Protein AF-A0A2D7GVX4-F1 (afdb_monomer_lite)

Sequence (68 aa):
MKRVFNIGSVKNIADPAPQSPLKIAVEFLTASFPQLRHTRLYDSDGVLSDDGKVLIFDVPLPTAKVNG

Foldseek 3Di:
DWEAEDEPPRGGHGQPCRPDDPVVSLVVVCVVVVQSVPWDDDPVQFDADPVRPYTYHYTDRDDDDDDD

Radius of gyration: 12.56 Å; chains: 1; bounding box: 26×36×32 Å

pLDDT: mean 88.75, std 10.0, range [55.34, 96.44]

Secondary structure (DSSP, 8-state):
-EEEEEETTEEEEEPS-TTS-HHHHHHHHHHH-GGGGG----GGGPEEPTTSSEEEEEEPPPPP----

Structure (mmCIF, N/CA/C/O backbone):
data_AF-A0A2D7GVX4-F1
#
_entry.id   AF-A0A2D7GVX4-F1
#
loop_
_atom_site.group_PDB
_atom_site.id
_atom_site.type_symbol
_atom_site.label_atom_id
_atom_site.label_alt_id
_atom_site.label_comp_id
_atom_site.label_asym_id
_atom_site.label_entity_id
_atom_site.label_seq_id
_atom_site.pdbx_PDB_ins_code
_atom_site.Cartn_x
_atom_site.Cartn_y
_atom_site.Cartn_z
_atom_site.occupancy
_atom_site.B_iso_or_equiv
_atom_site.auth_seq_id
_atom_site.auth_comp_id
_atom_site.auth_asym_id
_atom_site.auth_atom_id
_atom_site.pdbx_PDB_model_num
ATOM 1 N N . MET A 1 1 ? -8.896 7.378 10.411 1.00 79.88 1 MET A N 1
ATOM 2 C CA . MET A 1 1 ? -8.164 6.169 10.848 1.00 79.88 1 MET A CA 1
ATOM 3 C C . MET A 1 1 ? -6.792 6.179 10.198 1.00 79.88 1 MET A C 1
ATOM 5 O O . MET A 1 1 ? -6.714 6.592 9.048 1.00 79.88 1 MET A O 1
ATOM 9 N N . LYS A 1 2 ? -5.716 5.836 10.915 1.00 90.50 2 LYS A N 1
ATOM 10 C CA . LYS A 1 2 ? -4.352 5.942 10.369 1.00 90.50 2 LYS A CA 1
ATOM 11 C C . LYS A 1 2 ? -4.026 4.700 9.540 1.00 90.50 2 LYS A C 1
ATOM 13 O O . LYS A 1 2 ? -4.254 3.599 10.025 1.00 90.50 2 LYS A O 1
ATOM 18 N N . ARG A 1 3 ? -3.486 4.870 8.330 1.00 94.81 3 ARG A N 1
ATOM 19 C CA . ARG A 1 3 ? -2.995 3.759 7.502 1.00 94.81 3 ARG A CA 1
ATOM 20 C C . ARG A 1 3 ? -1.482 3.610 7.634 1.00 94.81 3 ARG A C 1
ATOM 22 O O . ARG A 1 3 ? -0.770 4.600 7.826 1.00 94.81 3 ARG A O 1
ATOM 29 N N . VAL A 1 4 ? -1.014 2.374 7.540 1.00 96.25 4 VAL A N 1
ATOM 30 C CA . VAL A 1 4 ? 0.401 2.003 7.554 1.00 96.25 4 VAL A CA 1
ATOM 31 C C . VAL A 1 4 ? 0.639 0.911 6.517 1.00 96.25 4 VAL A C 1
ATOM 33 O O . VAL A 1 4 ? -0.190 0.022 6.350 1.00 96.25 4 VAL A O 1
ATOM 36 N N . PHE A 1 5 ? 1.779 0.975 5.834 1.00 95.50 5 PHE A N 1
ATOM 37 C CA . PHE A 1 5 ? 2.151 0.047 4.775 1.00 95.50 5 PHE A CA 1
ATOM 38 C C . PHE A 1 5 ? 3.364 -0.790 5.179 1.00 95.50 5 PHE A C 1
ATOM 40 O O . PHE A 1 5 ? 4.369 -0.281 5.677 1.00 95.50 5 PHE A O 1
ATOM 47 N N . ASN A 1 6 ? 3.277 -2.086 4.917 1.00 94.81 6 ASN A N 1
ATOM 48 C CA . ASN A 1 6 ? 4.366 -3.036 5.049 1.00 94.81 6 ASN A CA 1
ATOM 49 C C . ASN A 1 6 ? 4.755 -3.499 3.645 1.00 94.81 6 ASN A C 1
ATOM 51 O O . ASN A 1 6 ? 3.970 -4.154 2.969 1.00 94.81 6 ASN A O 1
ATOM 55 N N . ILE A 1 7 ? 5.963 -3.167 3.195 1.00 92.25 7 ILE A N 1
ATOM 56 C CA . ILE A 1 7 ? 6.446 -3.458 1.843 1.00 92.25 7 ILE A CA 1
ATOM 57 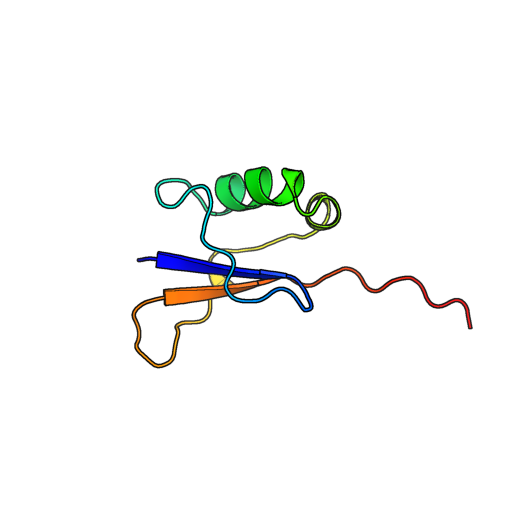C C . ILE A 1 7 ? 7.639 -4.411 1.961 1.00 92.25 7 ILE A C 1
ATOM 59 O O . ILE A 1 7 ? 8.768 -4.002 2.237 1.00 92.25 7 ILE A O 1
ATOM 63 N N . GLY A 1 8 ? 7.384 -5.710 1.785 1.00 86.00 8 GLY A N 1
ATOM 64 C CA . GLY A 1 8 ? 8.391 -6.753 2.000 1.00 86.00 8 GLY A CA 1
ATOM 65 C C . GLY A 1 8 ? 8.964 -6.734 3.421 1.00 86.00 8 GLY A C 1
ATOM 66 O O . GLY A 1 8 ? 8.228 -6.914 4.396 1.00 86.00 8 GLY A O 1
ATOM 67 N N . SER A 1 9 ? 10.280 -6.520 3.528 1.00 87.25 9 SER A N 1
ATOM 68 C CA . SER A 1 9 ? 11.003 -6.402 4.803 1.00 87.25 9 SER A CA 1
ATOM 69 C C . SER A 1 9 ? 10.878 -5.024 5.459 1.00 87.25 9 SER A C 1
ATOM 71 O O . SER A 1 9 ? 11.145 -4.903 6.653 1.00 87.25 9 SER A O 1
ATOM 73 N N . VAL A 1 10 ? 10.456 -3.991 4.723 1.00 90.38 10 VAL A N 1
ATOM 74 C CA . VAL A 1 10 ? 10.269 -2.648 5.278 1.00 90.38 10 VAL A CA 1
ATOM 75 C C . VAL A 1 10 ? 8.877 -2.570 5.891 1.00 90.38 10 VAL A C 1
ATOM 77 O O . VAL A 1 10 ? 7.866 -2.634 5.192 1.00 90.38 10 VAL A O 1
ATOM 80 N N . LYS A 1 11 ? 8.820 -2.465 7.217 1.00 92.31 11 LYS A N 1
ATOM 81 C CA . LYS A 1 11 ? 7.573 -2.434 7.988 1.00 92.31 11 LYS A CA 1
ATOM 82 C C . LYS A 1 11 ? 7.273 -1.024 8.490 1.00 92.31 11 LYS A C 1
ATOM 84 O O . LYS A 1 11 ? 8.177 -0.204 8.626 1.00 92.31 11 LYS A O 1
ATOM 89 N N . ASN A 1 12 ? 6.011 -0.777 8.828 1.00 93.31 12 ASN A N 1
ATOM 90 C CA . ASN A 1 12 ? 5.550 0.443 9.494 1.00 93.31 12 ASN A CA 1
ATOM 91 C C . ASN A 1 12 ? 5.734 1.751 8.701 1.00 93.31 12 ASN A C 1
ATOM 93 O O . ASN A 1 12 ? 5.959 2.813 9.286 1.00 93.31 12 ASN A O 1
ATOM 97 N N . ILE A 1 13 ? 5.612 1.705 7.374 1.00 95.25 13 ILE A N 1
ATOM 98 C CA . ILE A 1 13 ? 5.710 2.900 6.532 1.00 95.25 13 ILE A CA 1
ATOM 99 C C . ILE A 1 13 ? 4.444 3.734 6.719 1.00 95.25 13 ILE A C 1
ATOM 101 O O . ILE A 1 13 ? 3.330 3.258 6.499 1.00 95.25 13 ILE A O 1
ATOM 105 N N . ALA A 1 14 ? 4.613 4.983 7.147 1.00 95.50 14 ALA A N 1
ATOM 106 C CA . ALA A 1 14 ? 3.498 5.902 7.308 1.00 95.50 14 ALA A CA 1
ATOM 107 C C . ALA A 1 14 ? 2.847 6.213 5.958 1.00 95.50 14 ALA A C 1
ATOM 109 O O . ALA A 1 14 ? 3.521 6.346 4.938 1.00 95.50 14 ALA A O 1
ATOM 110 N N . ASP A 1 15 ? 1.528 6.364 5.976 1.00 95.56 15 ASP A N 1
ATOM 111 C CA . ASP A 1 15 ? 0.777 6.788 4.808 1.00 95.56 15 ASP A CA 1
ATOM 112 C C . ASP A 1 15 ? 1.212 8.183 4.323 1.00 95.56 15 ASP A C 1
ATOM 114 O O . ASP A 1 15 ? 1.076 9.149 5.083 1.00 95.56 15 ASP A O 1
ATOM 118 N N . PRO A 1 16 ? 1.715 8.310 3.079 1.00 94.81 16 PRO A N 1
ATOM 119 C CA . PRO A 1 16 ? 2.150 9.593 2.537 1.00 94.81 16 PRO A CA 1
ATOM 120 C C . PRO A 1 16 ? 0.981 10.533 2.209 1.00 94.81 16 PRO A C 1
ATOM 122 O O . PRO A 1 16 ? 1.195 11.732 2.051 1.00 94.81 16 PRO A O 1
ATOM 125 N N . ALA A 1 17 ? -0.251 10.020 2.108 1.00 94.75 17 ALA A N 1
ATOM 126 C CA . ALA A 1 17 ? -1.439 10.791 1.758 1.00 94.75 17 ALA A CA 1
ATOM 127 C C . ALA A 1 17 ? -2.660 10.383 2.616 1.00 94.75 17 ALA A C 1
ATOM 129 O O . ALA A 1 17 ? -3.654 9.874 2.091 1.00 94.75 17 ALA A O 1
ATOM 130 N N . PRO A 1 18 ? -2.645 10.658 3.936 1.00 93.12 18 PRO A N 1
ATOM 131 C CA . PRO A 1 18 ? -3.644 10.164 4.896 1.00 93.12 18 PRO A CA 1
ATOM 132 C C . PRO A 1 18 ? -5.066 10.683 4.680 1.00 93.12 18 PRO A C 1
ATOM 134 O O . PRO A 1 18 ? -6.022 10.071 5.146 1.00 93.12 18 PRO A O 1
ATOM 137 N N . GLN A 1 19 ? -5.209 11.811 3.986 1.00 93.81 19 GLN A N 1
ATOM 138 C CA . GLN A 1 19 ? -6.505 12.410 3.651 1.00 93.81 19 GLN A CA 1
ATOM 139 C C . GLN A 1 19 ? -6.981 12.031 2.243 1.00 93.81 19 GLN A C 1
ATOM 141 O O . GLN A 1 19 ? -8.051 12.452 1.816 1.00 93.81 19 GLN A O 1
ATOM 146 N N . SER A 1 20 ? -6.176 11.277 1.493 1.00 94.38 20 SER A N 1
ATOM 147 C CA . SER A 1 20 ? -6.482 10.881 0.120 1.00 94.38 20 SER A CA 1
ATOM 148 C C . SER A 1 20 ? -6.906 9.411 0.035 1.00 94.38 20 SER A C 1
ATOM 150 O O . SER A 1 20 ? -6.576 8.609 0.916 1.00 94.38 20 SER A O 1
ATOM 152 N N . PRO A 1 21 ? -7.602 9.011 -1.042 1.00 94.25 21 PRO A N 1
ATOM 153 C CA . PRO A 1 21 ? -7.908 7.607 -1.304 1.00 94.25 21 PRO A CA 1
ATOM 154 C C . PRO A 1 21 ? -6.651 6.729 -1.346 1.00 94.25 21 PRO A C 1
ATOM 156 O O . PRO A 1 21 ? -5.563 7.207 -1.674 1.00 94.25 21 PRO A O 1
ATOM 159 N N . LEU A 1 22 ? -6.808 5.431 -1.064 1.00 92.94 22 LEU A N 1
ATOM 160 C CA . LEU A 1 22 ? -5.707 4.457 -1.025 1.00 92.94 22 LEU A CA 1
ATOM 161 C C . LEU A 1 22 ? -4.858 4.481 -2.300 1.00 92.94 22 LEU A C 1
ATOM 163 O O . LEU A 1 22 ? -3.634 4.476 -2.230 1.00 92.94 22 LEU A O 1
ATOM 167 N N . LYS A 1 23 ? -5.509 4.598 -3.463 1.00 92.44 23 LYS A N 1
ATOM 168 C CA . LYS A 1 23 ? -4.841 4.693 -4.766 1.00 92.44 23 LYS A CA 1
ATOM 169 C C . LYS A 1 23 ? -3.789 5.808 -4.812 1.00 92.44 23 LYS A C 1
ATOM 171 O O . LYS A 1 23 ? -2.695 5.584 -5.315 1.00 92.44 23 LYS A O 1
ATOM 176 N N . ILE A 1 24 ? -4.108 6.983 -4.269 1.00 94.69 24 ILE A N 1
ATOM 177 C CA . ILE A 1 24 ? -3.204 8.139 -4.271 1.00 94.69 24 ILE A CA 1
ATOM 178 C C . ILE A 1 24 ? -2.021 7.892 -3.330 1.00 94.69 24 ILE A C 1
ATOM 180 O O . ILE A 1 24 ? -0.877 8.162 -3.686 1.00 94.69 24 ILE A O 1
ATOM 184 N N . ALA A 1 25 ? -2.277 7.319 -2.149 1.00 94.12 25 ALA A N 1
ATOM 185 C CA . ALA A 1 25 ? -1.212 6.921 -1.231 1.00 94.12 25 ALA A CA 1
ATOM 186 C C . ALA A 1 25 ? -0.246 5.917 -1.888 1.00 94.12 25 ALA A C 1
ATOM 188 O O . ALA A 1 25 ? 0.969 6.086 -1.804 1.00 94.12 25 ALA A O 1
ATOM 189 N N . VAL A 1 26 ? -0.776 4.919 -2.606 1.00 92.31 26 VAL A N 1
ATOM 190 C CA . VAL A 1 26 ? 0.026 3.939 -3.355 1.00 92.31 26 VAL A CA 1
ATOM 191 C C . VAL A 1 26 ? 0.824 4.607 -4.476 1.00 92.31 26 VAL A C 1
ATOM 193 O O . VAL A 1 26 ? 2.008 4.308 -4.616 1.00 92.31 26 VAL A O 1
ATOM 196 N N . GLU A 1 27 ? 0.236 5.544 -5.230 1.00 93.69 27 GLU A N 1
ATOM 197 C CA . GLU A 1 27 ? 0.953 6.319 -6.255 1.00 93.69 27 GLU A CA 1
ATOM 198 C C . GLU A 1 27 ? 2.180 7.037 -5.670 1.00 93.69 27 GLU A C 1
ATOM 200 O O . GLU A 1 27 ? 3.276 6.904 -6.220 1.00 93.69 27 GLU A O 1
ATOM 205 N N . PHE A 1 28 ? 2.045 7.699 -4.515 1.00 94.56 28 PHE A N 1
ATOM 206 C CA . PHE A 1 28 ? 3.183 8.321 -3.825 1.00 94.56 28 PHE A CA 1
ATOM 207 C C . PHE A 1 28 ? 4.226 7.302 -3.363 1.00 94.56 28 PHE A C 1
ATOM 209 O O . PHE A 1 28 ? 5.425 7.535 -3.524 1.00 94.56 28 PHE A O 1
ATOM 216 N N . LEU A 1 29 ? 3.797 6.147 -2.843 1.00 92.81 29 LEU A N 1
ATOM 217 C CA . LEU A 1 29 ? 4.718 5.078 -2.454 1.00 92.81 29 LEU A CA 1
ATOM 218 C C . LEU A 1 29 ? 5.532 4.559 -3.646 1.00 92.81 29 LEU A C 1
ATOM 220 O O . LEU A 1 29 ? 6.675 4.151 -3.450 1.00 92.81 29 LEU A O 1
ATOM 224 N N . THR A 1 30 ? 5.021 4.633 -4.881 1.00 92.94 30 THR A N 1
ATOM 225 C CA . THR A 1 30 ? 5.785 4.206 -6.068 1.00 92.94 30 THR A CA 1
ATOM 226 C C . THR A 1 30 ? 7.018 5.063 -6.367 1.00 92.94 30 THR A C 1
ATOM 228 O O . THR A 1 30 ? 7.891 4.616 -7.113 1.00 92.94 30 THR A O 1
ATOM 231 N N . ALA A 1 31 ? 7.128 6.266 -5.788 1.00 93.12 31 ALA A N 1
ATOM 232 C CA . ALA A 1 31 ? 8.333 7.086 -5.899 1.00 93.12 31 ALA A CA 1
ATOM 233 C C . ALA A 1 31 ? 9.517 6.461 -5.141 1.00 93.12 31 ALA A C 1
ATOM 235 O O . ALA A 1 31 ? 10.645 6.497 -5.626 1.00 93.12 31 ALA A O 1
ATOM 236 N N . SER A 1 32 ? 9.254 5.854 -3.979 1.00 91.94 32 SER A N 1
ATOM 237 C CA . SER A 1 32 ? 10.262 5.171 -3.153 1.00 91.94 32 SER A CA 1
ATOM 238 C C . SER A 1 32 ? 10.327 3.663 -3.409 1.00 91.94 32 SER A C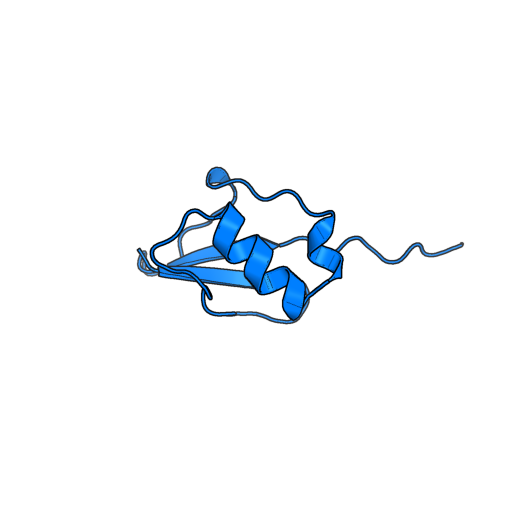 1
ATOM 240 O O . SER A 1 32 ? 11.378 3.054 -3.232 1.00 91.94 32 SER A O 1
ATOM 242 N N . PHE A 1 33 ? 9.221 3.064 -3.857 1.00 91.19 33 PHE A N 1
ATOM 243 C CA . PHE A 1 33 ? 9.077 1.632 -4.119 1.00 91.19 33 PHE A CA 1
ATOM 244 C C . PHE A 1 33 ? 8.512 1.399 -5.533 1.00 91.19 33 PHE A C 1
ATOM 246 O O . PHE A 1 33 ? 7.339 1.038 -5.684 1.00 91.19 33 PHE A O 1
ATOM 253 N N . PRO A 1 34 ? 9.314 1.597 -6.600 1.00 90.94 34 PRO A N 1
ATOM 254 C CA . PRO A 1 34 ? 8.846 1.510 -7.988 1.00 90.94 34 PRO A CA 1
ATOM 255 C C . PRO A 1 34 ? 8.188 0.177 -8.356 1.00 90.94 34 PRO A C 1
ATOM 257 O O . PRO A 1 34 ? 7.323 0.131 -9.231 1.00 90.94 34 PRO A O 1
ATOM 260 N N . GLN A 1 35 ? 8.555 -0.904 -7.669 1.00 86.81 35 GLN A N 1
ATOM 261 C CA . GLN A 1 35 ? 7.983 -2.231 -7.859 1.00 86.81 35 GLN A CA 1
ATOM 262 C C . GLN A 1 35 ? 6.481 -2.308 -7.544 1.00 86.81 35 GLN A C 1
ATOM 264 O O . GLN A 1 35 ? 5.804 -3.206 -8.039 1.00 86.81 35 GLN A O 1
ATOM 269 N N . LEU A 1 36 ? 5.938 -1.348 -6.788 1.00 89.00 36 LEU A N 1
ATOM 270 C CA . LEU A 1 36 ? 4.509 -1.281 -6.481 1.00 89.00 36 LEU A CA 1
ATOM 271 C C . LEU A 1 36 ? 3.636 -0.830 -7.655 1.00 89.00 36 LEU A C 1
ATOM 273 O O . LEU A 1 36 ? 2.423 -0.993 -7.593 1.00 89.00 36 LEU A O 1
ATOM 277 N N . ARG A 1 37 ? 4.214 -0.313 -8.750 1.00 89.38 37 ARG A N 1
ATOM 278 C CA . ARG A 1 37 ? 3.449 0.124 -9.939 1.00 89.38 37 ARG A CA 1
ATOM 279 C C . ARG A 1 37 ? 2.612 -0.986 -10.577 1.00 89.38 37 ARG A C 1
ATOM 281 O O . ARG A 1 37 ? 1.659 -0.698 -11.295 1.00 89.38 37 ARG A O 1
ATOM 288 N N . HIS A 1 38 ? 2.981 -2.240 -10.333 1.00 85.25 38 HIS A N 1
ATOM 289 C CA . HIS A 1 38 ? 2.278 -3.416 -10.842 1.00 85.25 38 HIS A CA 1
ATOM 290 C C . HIS A 1 38 ? 1.443 -4.124 -9.768 1.00 85.25 38 HIS A C 1
ATOM 292 O O . HIS A 1 38 ? 0.762 -5.103 -10.074 1.00 85.25 38 HIS A O 1
ATOM 298 N N . THR A 1 39 ? 1.469 -3.634 -8.527 1.00 84.31 39 THR A N 1
ATOM 299 C CA . THR A 1 39 ? 0.715 -4.204 -7.412 1.00 84.31 39 THR A CA 1
ATOM 300 C C . THR A 1 39 ? -0.670 -3.569 -7.350 1.00 84.31 39 THR A C 1
ATOM 302 O O . THR A 1 39 ? -0.815 -2.348 -7.387 1.00 84.31 39 THR A O 1
ATOM 305 N N . ARG A 1 40 ? -1.708 -4.402 -7.247 1.00 87.06 40 ARG A N 1
ATOM 306 C CA . ARG A 1 40 ? -3.073 -3.950 -6.958 1.00 87.06 40 ARG A CA 1
ATOM 307 C C . ARG A 1 40 ? -3.317 -4.085 -5.464 1.00 87.06 40 ARG A C 1
ATOM 309 O O . ARG A 1 40 ? -3.018 -5.132 -4.904 1.00 87.06 40 ARG A O 1
ATOM 316 N N . LEU A 1 41 ? -3.845 -3.027 -4.863 1.00 90.50 41 LEU 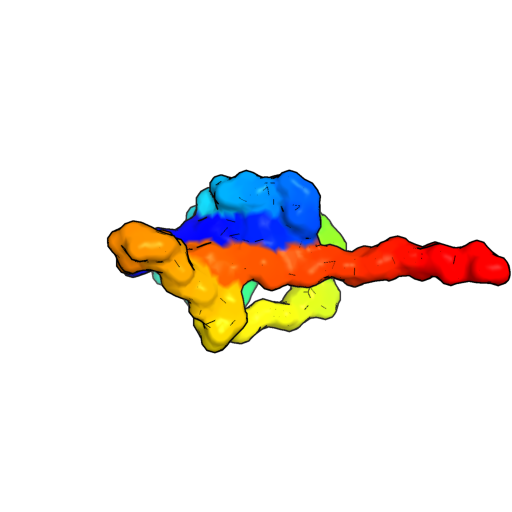A N 1
ATOM 317 C CA . LEU A 1 41 ? -4.216 -2.979 -3.456 1.00 90.50 41 LEU A CA 1
ATOM 318 C C . LEU A 1 41 ? -5.643 -2.441 -3.363 1.00 90.50 41 LEU A C 1
ATOM 320 O O . LEU A 1 41 ? -5.968 -1.437 -4.006 1.00 90.50 41 LEU A O 1
ATOM 324 N N . TYR A 1 42 ? -6.479 -3.115 -2.590 1.00 92.56 42 TYR A N 1
ATOM 325 C CA . TYR A 1 42 ? -7.872 -2.764 -2.348 1.00 92.56 42 T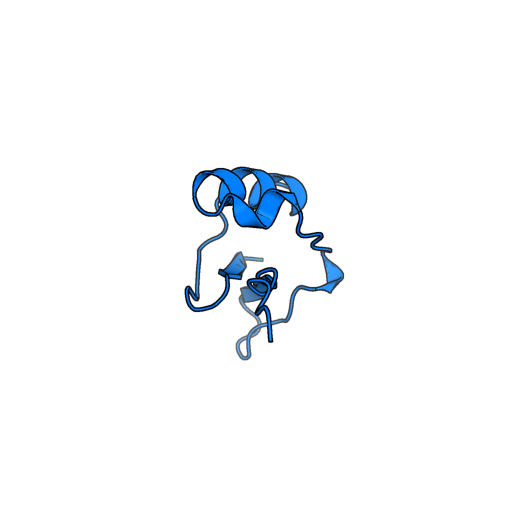YR A CA 1
ATOM 326 C C . TYR A 1 42 ? -8.048 -2.315 -0.900 1.00 92.56 42 TYR A C 1
ATOM 328 O O . TYR A 1 42 ? -7.309 -2.736 -0.014 1.00 92.56 42 TYR A O 1
ATOM 336 N N . ASP A 1 43 ? -9.057 -1.486 -0.626 1.00 92.06 43 ASP A N 1
ATOM 337 C CA . ASP A 1 43 ? -9.340 -1.043 0.746 1.00 92.06 43 ASP A CA 1
ATOM 338 C C . ASP A 1 43 ? -9.643 -2.221 1.694 1.00 92.06 43 ASP A C 1
ATOM 340 O O . ASP A 1 43 ? -9.344 -2.143 2.884 1.00 92.06 43 ASP A O 1
ATOM 344 N N . SER A 1 44 ? -10.168 -3.332 1.162 1.00 94.25 44 SER A N 1
ATOM 345 C CA . SER A 1 44 ? -10.429 -4.577 1.899 1.00 94.25 44 SER A CA 1
ATOM 346 C C . SER A 1 44 ? -9.174 -5.325 2.347 1.00 94.25 44 SER A C 1
ATOM 348 O O . SER A 1 44 ? -9.276 -6.188 3.212 1.00 94.25 44 SER A O 1
ATOM 350 N N . ASP A 1 45 ? -8.012 -5.021 1.767 1.00 93.00 45 ASP A N 1
ATOM 351 C CA . ASP A 1 45 ? -6.747 -5.674 2.122 1.00 93.00 45 ASP A CA 1
ATOM 352 C C . ASP A 1 45 ? -6.178 -5.126 3.444 1.00 93.00 45 ASP A C 1
ATOM 354 O O . ASP A 1 45 ? -5.206 -5.656 3.980 1.00 93.00 45 ASP A O 1
ATOM 358 N N . GLY A 1 46 ? -6.771 -4.049 3.969 1.00 93.94 46 GLY A N 1
ATOM 359 C CA . GLY A 1 46 ? -6.388 -3.449 5.236 1.00 93.94 46 GLY A CA 1
ATOM 360 C C . GLY A 1 46 ? -6.800 -4.315 6.423 1.00 93.94 46 GLY A C 1
ATOM 361 O O . GLY A 1 46 ? -7.985 -4.564 6.645 1.00 93.94 46 GLY A O 1
ATOM 362 N N . VAL A 1 47 ? -5.824 -4.707 7.236 1.00 95.38 47 VAL A N 1
ATOM 363 C CA . VAL A 1 47 ? -6.034 -5.442 8.486 1.00 95.38 47 VAL A CA 1
ATOM 364 C C . VAL A 1 47 ? -5.923 -4.486 9.663 1.00 95.38 47 VAL A C 1
ATOM 366 O O . VAL A 1 47 ? -5.026 -3.646 9.730 1.00 95.38 47 VAL A O 1
ATOM 369 N N . LEU A 1 48 ? -6.857 -4.589 10.601 1.00 95.38 48 LEU A N 1
ATOM 370 C CA . LEU A 1 48 ? -6.837 -3.779 11.809 1.00 95.38 48 LEU A CA 1
ATOM 371 C C . LEU A 1 48 ? -5.692 -4.220 12.733 1.00 95.38 48 LEU A C 1
ATOM 373 O O . LEU A 1 48 ? -5.507 -5.414 12.949 1.00 95.38 48 LEU A O 1
ATOM 377 N N . SER A 1 49 ? -4.947 -3.270 13.297 1.00 93.75 49 SER A N 1
ATOM 378 C CA . SER A 1 49 ? -3.966 -3.553 14.348 1.00 93.75 49 SER A CA 1
ATOM 379 C C . SER A 1 49 ? -4.633 -4.082 15.622 1.00 93.75 49 SER A C 1
ATOM 381 O O . SER A 1 49 ? -5.793 -3.773 15.892 1.00 93.75 49 SER A O 1
ATOM 383 N N . ASP A 1 50 ? -3.877 -4.803 16.454 1.00 91.12 50 ASP A N 1
ATOM 384 C CA . ASP A 1 50 ? -4.370 -5.380 17.719 1.00 91.12 50 ASP A CA 1
ATOM 385 C C . ASP A 1 50 ? -5.006 -4.337 18.657 1.00 91.12 50 ASP A C 1
ATOM 387 O O . ASP A 1 50 ? -5.930 -4.637 19.409 1.00 91.12 50 ASP A O 1
ATOM 391 N N . ASP A 1 51 ? -4.528 -3.091 18.604 1.00 91.50 51 ASP A N 1
ATOM 392 C CA . ASP A 1 51 ? -5.042 -1.973 19.399 1.00 91.50 51 ASP A CA 1
ATOM 393 C C . ASP A 1 51 ? -6.211 -1.213 18.742 1.00 91.50 51 ASP A C 1
ATOM 395 O O . ASP A 1 51 ? -6.736 -0.263 19.326 1.00 91.50 51 ASP A O 1
ATOM 399 N N . GLY A 1 52 ? -6.608 -1.593 17.524 1.00 90.69 52 GLY A N 1
ATOM 400 C CA . GLY A 1 52 ? -7.713 -0.992 16.780 1.00 90.69 52 GLY A CA 1
ATOM 401 C C . GLY A 1 52 ? -7.444 0.401 16.202 1.00 90.69 52 GLY A C 1
ATOM 402 O O . GLY A 1 52 ? -8.364 1.032 15.679 1.00 90.69 52 GLY A O 1
ATOM 403 N N . LYS A 1 53 ? -6.217 0.930 16.301 1.00 92.19 53 LYS A N 1
ATOM 404 C CA . LYS A 1 53 ? -5.921 2.334 15.950 1.00 92.19 53 LYS A CA 1
ATOM 405 C C . LYS A 1 53 ? -5.403 2.517 14.529 1.00 92.19 53 LYS A C 1
ATOM 407 O O . LYS A 1 53 ? -5.504 3.622 13.977 1.00 92.19 53 LYS A O 1
ATOM 412 N N . VAL A 1 54 ? -4.831 1.467 13.949 1.00 94.00 54 VAL A N 1
ATOM 413 C CA . VAL A 1 54 ? -4.117 1.520 12.675 1.00 94.00 54 VAL A CA 1
ATOM 414 C C . VAL A 1 54 ? -4.669 0.470 11.722 1.00 94.00 54 VAL A C 1
ATOM 416 O O . VAL A 1 54 ? -4.903 -0.671 12.100 1.00 94.00 54 VAL A O 1
ATOM 419 N N . LEU A 1 55 ? -4.855 0.866 10.468 1.00 95.38 55 LEU A N 1
ATOM 420 C CA . LEU A 1 55 ? -5.136 -0.043 9.367 1.00 95.38 55 LEU A CA 1
ATOM 421 C C . LEU A 1 55 ? -3.815 -0.373 8.660 1.00 95.38 55 LEU A C 1
ATOM 423 O O . LEU A 1 55 ? -3.157 0.520 8.121 1.00 95.38 55 LEU A O 1
ATOM 427 N N . ILE A 1 56 ? -3.410 -1.635 8.714 1.00 96.44 56 ILE A N 1
ATOM 428 C CA . ILE A 1 56 ? -2.141 -2.144 8.195 1.00 96.44 56 ILE A CA 1
ATOM 429 C C . ILE A 1 56 ? -2.386 -2.790 6.832 1.00 96.44 56 ILE A C 1
ATOM 431 O O . ILE A 1 56 ? -3.245 -3.655 6.699 1.00 96.44 56 ILE A O 1
ATOM 435 N N . PHE A 1 57 ? -1.607 -2.392 5.829 1.00 95.69 57 PHE A N 1
ATOM 436 C CA . PHE A 1 57 ? -1.608 -2.996 4.500 1.00 95.69 57 PHE A CA 1
ATOM 437 C C . PHE A 1 57 ? -0.294 -3.742 4.271 1.00 95.69 57 PHE A C 1
ATOM 439 O O . PHE A 1 57 ? 0.761 -3.113 4.145 1.00 95.69 57 PHE A O 1
ATOM 446 N N . ASP A 1 58 ? -0.348 -5.071 4.184 1.00 93.19 58 ASP 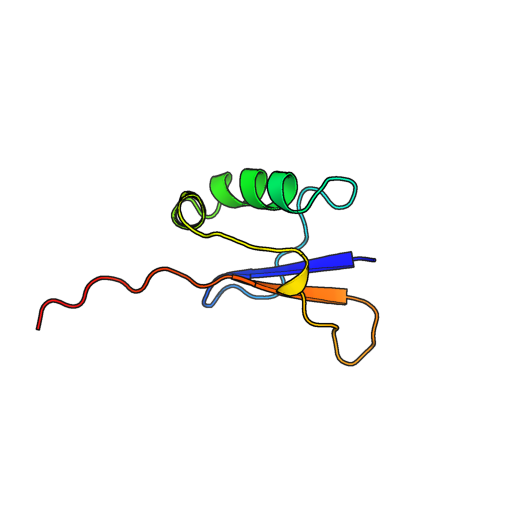A N 1
ATOM 447 C CA . ASP A 1 58 ? 0.783 -5.883 3.733 1.00 93.19 58 ASP A CA 1
ATOM 448 C C . ASP A 1 58 ? 0.809 -5.924 2.205 1.00 93.19 58 ASP A C 1
ATOM 450 O O . ASP A 1 58 ? 0.011 -6.590 1.551 1.00 93.19 58 ASP A O 1
ATOM 454 N N . VAL A 1 59 ? 1.740 -5.168 1.627 1.00 89.44 59 VAL A N 1
ATOM 455 C CA . VAL A 1 59 ? 1.871 -5.004 0.185 1.00 89.44 59 VAL A CA 1
ATOM 456 C C . VAL A 1 59 ? 2.794 -6.098 -0.358 1.00 89.44 59 VAL A C 1
ATOM 458 O O . VAL A 1 59 ? 3.993 -6.107 -0.039 1.00 89.44 59 VAL A O 1
ATOM 461 N N . PRO A 1 60 ? 2.283 -7.025 -1.188 1.00 80.19 60 PRO A N 1
ATOM 462 C CA . PRO A 1 60 ? 3.095 -8.098 -1.732 1.00 80.19 60 PRO A CA 1
ATOM 463 C C . PRO A 1 60 ? 4.135 -7.529 -2.698 1.00 80.19 60 PRO A C 1
ATOM 465 O O . PRO A 1 60 ? 3.823 -6.758 -3.612 1.00 80.19 60 PRO A O 1
ATOM 468 N N . LEU A 1 61 ? 5.388 -7.935 -2.500 1.00 76.94 61 LEU A N 1
ATOM 469 C CA . LEU A 1 61 ? 6.443 -7.714 -3.477 1.00 76.94 61 LEU A CA 1
ATOM 470 C C . LEU A 1 61 ? 6.375 -8.830 -4.524 1.00 76.94 61 LEU A C 1
ATOM 472 O O . LEU A 1 61 ? 6.349 -10.000 -4.135 1.00 76.94 61 LEU A O 1
ATOM 476 N N . PRO A 1 62 ? 6.375 -8.513 -5.832 1.00 69.88 62 PRO A N 1
ATOM 477 C CA . PRO A 1 62 ? 6.522 -9.545 -6.844 1.00 69.88 62 PRO A CA 1
ATOM 478 C C . PRO A 1 62 ? 7.841 -10.286 -6.598 1.00 69.88 62 PRO A C 1
ATOM 480 O O . PRO A 1 62 ? 8.906 -9.673 -6.502 1.00 69.88 62 PRO A O 1
ATOM 483 N N . THR A 1 63 ? 7.760 -11.607 -6.440 1.00 68.06 63 THR A N 1
ATOM 484 C CA . THR A 1 63 ? 8.934 -12.456 -6.229 1.00 68.06 63 THR A CA 1
ATOM 485 C C . THR A 1 63 ? 9.883 -12.307 -7.410 1.00 68.06 63 THR A C 1
ATOM 487 O O . THR A 1 63 ? 9.454 -12.410 -8.563 1.00 68.06 63 THR A O 1
ATOM 490 N N . ALA A 1 64 ? 11.172 -12.091 -7.138 1.00 63.47 64 ALA A N 1
ATOM 491 C CA . ALA A 1 64 ? 12.186 -12.159 -8.180 1.00 63.47 64 ALA A CA 1
ATOM 492 C C . ALA A 1 64 ? 12.102 -13.537 -8.848 1.00 63.47 64 ALA A C 1
ATOM 494 O O . ALA A 1 64 ? 12.051 -14.560 -8.163 1.00 63.47 64 ALA A O 1
ATOM 495 N N . LYS A 1 65 ? 12.039 -13.565 -10.181 1.00 59.44 65 LYS A N 1
ATOM 496 C CA . LYS A 1 65 ? 12.011 -14.814 -10.941 1.00 59.44 65 LYS A CA 1
ATOM 497 C C . LYS A 1 65 ? 13.286 -15.597 -10.622 1.00 59.44 65 LYS A C 1
ATOM 499 O O . LYS A 1 65 ? 14.370 -15.200 -11.039 1.00 59.44 65 LYS A O 1
ATOM 504 N N . VAL A 1 66 ? 13.159 -16.688 -9.876 1.00 55.34 66 VAL A N 1
ATOM 505 C CA . VAL A 1 66 ? 14.238 -17.661 -9.706 1.00 55.34 66 VAL A CA 1
ATOM 506 C C . VAL A 1 66 ? 14.231 -18.559 -10.939 1.00 55.34 66 VAL A C 1
ATOM 508 O O . VAL A 1 66 ? 13.282 -19.306 -11.164 1.00 55.34 66 VAL A O 1
ATOM 511 N N . ASN A 1 67 ? 15.244 -18.426 -11.796 1.00 59.56 67 ASN A N 1
ATOM 512 C CA . ASN A 1 67 ? 15.491 -19.424 -12.833 1.00 59.56 67 ASN A CA 1
ATOM 513 C C . ASN A 1 67 ? 16.106 -20.638 -12.126 1.00 59.56 67 ASN A C 1
ATOM 515 O O . ASN A 1 67 ? 17.206 -20.523 -11.583 1.00 59.56 67 ASN A O 1
ATOM 519 N N . GLY A 1 68 ? 15.343 -21.730 -12.059 1.00 57.28 68 GLY A N 1
ATOM 520 C CA . GLY A 1 68 ? 15.845 -23.046 -11.660 1.00 57.28 68 GLY A CA 1
ATOM 521 C C . GLY A 1 68 ? 16.689 -23.686 -12.750 1.00 57.28 68 GLY A C 1
ATOM 522 O O . GLY A 1 68 ? 16.534 -23.278 -13.926 1.00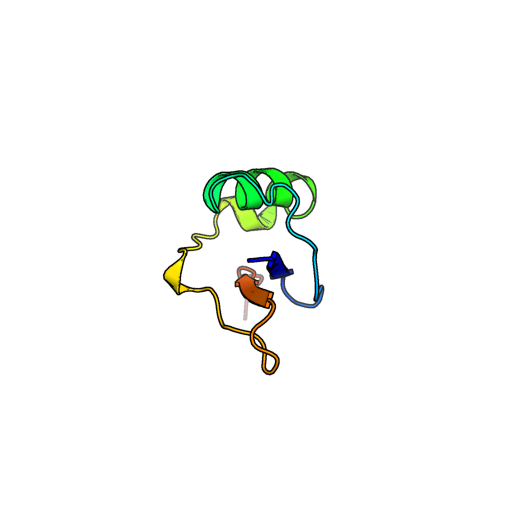 57.28 68 GLY A O 1
#